Protein AF-A0A9Q3PQU9-F1 (afdb_monomer)

Solvent-accessible surface area (backbone atoms only — not comparable to full-atom values): 9993 Å² total; per-residue (Å²): 138,81,87,80,43,65,59,88,90,87,48,82,83,55,54,86,77,39,96,73,57,57,74,81,38,92,86,33,94,84,46,74,61,92,84,55,77,80,78,72,78,80,76,79,80,82,80,72,90,76,53,72,65,58,58,50,51,54,45,58,30,28,74,74,37,72,56,50,36,51,49,51,53,35,63,74,67,70,49,90,50,65,69,66,53,63,70,35,55,71,69,59,32,54,42,49,77,68,67,24,63,47,77,56,96,76,41,47,30,42,48,57,99,88,47,72,19,42,53,58,76,44,66,66,60,52,51,50,54,53,49,50,54,35,67,30,80,87,64,64,62,45,53,73,69,55,41,53,59,55,44,60,67,54,38,42,63,94,128

pLDDT: mean 74.56, std 17.04, range [30.06, 93.06]

Mean predicted aligned error: 14.63 Å

Radius of gyration: 22.13 Å; Cα contacts (8 Å, |Δi|>4): 141; chains: 1; bounding box: 31×32×66 Å

Structure (mmCIF, N/CA/C/O backbone):
data_AF-A0A9Q3PQU9-F1
#
_entry.id   AF-A0A9Q3PQU9-F1
#
loop_
_atom_site.group_PDB
_atom_site.id
_atom_site.type_symbol
_atom_site.label_atom_id
_atom_site.label_alt_id
_atom_site.label_comp_id
_atom_site.label_asym_id
_atom_site.label_entity_id
_atom_site.label_seq_id
_atom_site.pdbx_PDB_ins_code
_atom_site.Cartn_x
_atom_site.Cartn_y
_atom_site.Cartn_z
_atom_site.occupancy
_atom_site.B_iso_or_equiv
_atom_site.auth_seq_id
_atom_site.auth_comp_id
_atom_site.auth_asym_id
_atom_site.auth_atom_id
_atom_site.pdbx_PDB_model_num
ATOM 1 N N . MET A 1 1 ? 16.516 -7.038 -36.712 1.00 30.67 1 MET A N 1
ATOM 2 C CA . MET A 1 1 ? 15.307 -7.699 -36.183 1.00 30.67 1 MET A CA 1
ATOM 3 C C . MET A 1 1 ? 14.191 -6.674 -36.283 1.00 30.67 1 MET A C 1
ATOM 5 O O . MET A 1 1 ? 14.275 -5.658 -35.611 1.00 30.67 1 MET A O 1
ATOM 9 N N . THR A 1 2 ? 13.253 -6.855 -37.213 1.00 30.06 2 THR A N 1
ATOM 10 C CA . THR A 1 2 ? 12.212 -5.861 -37.522 1.00 30.06 2 THR A CA 1
ATOM 11 C C . THR A 1 2 ? 10.878 -6.426 -37.063 1.00 30.06 2 THR A C 1
ATOM 13 O O . THR A 1 2 ? 10.457 -7.471 -37.553 1.00 30.06 2 THR A O 1
ATOM 16 N N . ILE A 1 3 ? 10.250 -5.773 -36.089 1.00 39.09 3 ILE A N 1
ATOM 17 C CA . ILE A 1 3 ? 8.945 -6.173 -35.560 1.00 39.09 3 ILE A CA 1
ATOM 18 C C . ILE A 1 3 ? 7.883 -5.718 -36.569 1.00 39.09 3 ILE A C 1
ATOM 20 O O . ILE A 1 3 ? 7.691 -4.524 -36.789 1.00 39.09 3 ILE A O 1
ATOM 24 N N . LEU A 1 4 ? 7.233 -6.679 -37.226 1.00 42.09 4 LEU A N 1
ATOM 25 C CA . LEU A 1 4 ? 6.149 -6.451 -38.182 1.00 42.09 4 LEU A CA 1
ATOM 26 C C . LEU A 1 4 ? 4.814 -6.537 -37.429 1.00 42.09 4 LEU A C 1
ATOM 28 O O . LEU A 1 4 ? 4.477 -7.596 -36.902 1.00 42.09 4 LEU A O 1
ATOM 32 N N . ASN A 1 5 ? 4.070 -5.431 -37.357 1.00 45.62 5 ASN A N 1
ATOM 33 C CA . ASN A 1 5 ? 2.758 -5.379 -36.705 1.00 45.62 5 ASN A CA 1
ATOM 34 C C . ASN A 1 5 ? 1.615 -5.518 -37.725 1.00 45.62 5 ASN A C 1
ATOM 36 O O . ASN A 1 5 ? 1.760 -5.209 -38.907 1.00 45.62 5 ASN A O 1
ATOM 40 N N . ARG A 1 6 ? 0.499 -6.061 -37.231 1.00 53.06 6 ARG A N 1
ATOM 41 C CA . ARG A 1 6 ? -0.630 -6.627 -37.985 1.00 53.06 6 ARG A CA 1
ATOM 42 C C . ARG A 1 6 ? -1.687 -5.574 -38.280 1.00 53.06 6 ARG A C 1
ATOM 44 O O . ARG A 1 6 ? -2.091 -4.891 -37.349 1.00 53.06 6 ARG A O 1
ATOM 51 N N . ASP A 1 7 ? -2.228 -5.548 -39.494 1.00 43.75 7 ASP A N 1
ATOM 52 C CA . ASP A 1 7 ? -3.400 -4.721 -39.781 1.00 43.75 7 ASP A CA 1
ATOM 53 C C . ASP A 1 7 ? -4.713 -5.504 -39.573 1.00 43.75 7 ASP A C 1
ATOM 55 O O . ASP A 1 7 ? -4.876 -6.614 -40.079 1.00 43.75 7 ASP A O 1
ATOM 59 N N . ASN A 1 8 ? -5.640 -4.893 -38.827 1.00 51.72 8 ASN A N 1
ATOM 60 C CA . ASN A 1 8 ? -7.063 -5.234 -38.650 1.00 51.72 8 ASN A CA 1
ATOM 61 C C . ASN A 1 8 ? -7.469 -6.623 -38.112 1.00 51.72 8 ASN A C 1
ATOM 63 O O . ASN A 1 8 ? -7.988 -7.441 -38.860 1.00 51.72 8 ASN A O 1
ATOM 67 N N . ASN A 1 9 ? -7.428 -6.810 -36.781 1.00 51.62 9 ASN A N 1
ATOM 68 C CA . ASN A 1 9 ? -8.625 -7.271 -36.028 1.00 51.62 9 ASN A CA 1
ATOM 69 C C . ASN A 1 9 ? -8.449 -7.419 -34.506 1.00 51.62 9 ASN A C 1
ATOM 71 O O . ASN A 1 9 ? -9.440 -7.624 -33.814 1.00 51.62 9 ASN A O 1
ATOM 75 N N . ILE A 1 10 ? -7.238 -7.283 -33.951 1.00 49.72 10 ILE A N 1
ATOM 76 C CA . ILE A 1 10 ? -7.025 -7.484 -32.497 1.00 49.72 10 ILE A CA 1
ATOM 77 C C . ILE A 1 10 ? -6.207 -6.347 -31.850 1.00 49.72 10 ILE A C 1
ATOM 79 O O . ILE A 1 10 ? -6.328 -6.095 -30.656 1.00 49.72 10 ILE A O 1
ATOM 83 N N . HIS A 1 11 ? -5.454 -5.570 -32.638 1.00 48.78 11 HIS A N 1
ATOM 84 C CA . HIS A 1 11 ? -4.596 -4.492 -32.133 1.00 48.78 11 HIS A CA 1
ATOM 85 C C . HIS A 1 11 ? -4.705 -3.205 -32.967 1.00 48.78 11 HIS A C 1
ATOM 87 O O . HIS A 1 11 ? -3.753 -2.805 -33.629 1.00 48.78 11 HIS A O 1
ATOM 93 N N . LYS A 1 12 ? -5.849 -2.506 -32.921 1.00 50.16 12 LYS A N 1
ATOM 94 C CA . LYS A 1 12 ? -5.985 -1.183 -33.577 1.00 50.16 12 LYS A CA 1
ATOM 95 C C . LYS A 1 12 ? -4.979 -0.147 -33.047 1.00 50.16 12 LYS A C 1
ATOM 97 O O . LYS A 1 12 ? -4.625 0.788 -33.754 1.00 50.16 12 LYS A O 1
ATOM 102 N N . ASN A 1 13 ? -4.502 -0.337 -31.821 1.00 46.94 13 ASN A N 1
ATOM 103 C CA . ASN A 1 13 ? -3.665 0.607 -31.084 1.00 46.94 13 ASN A CA 1
ATOM 104 C C . ASN A 1 13 ? -2.193 0.561 -31.546 1.00 46.94 13 ASN A C 1
ATOM 106 O O . ASN A 1 13 ? -1.464 1.533 -31.377 1.00 46.94 13 ASN A O 1
ATOM 110 N N . SER A 1 14 ? -1.758 -0.553 -32.146 1.00 45.03 14 SER A N 1
ATOM 111 C CA . SER A 1 14 ? -0.367 -0.784 -32.578 1.00 45.03 14 SER A CA 1
ATOM 112 C C . SER A 1 14 ? -0.118 -0.411 -34.042 1.00 45.03 14 SER A C 1
ATOM 114 O O . SER A 1 14 ? 1.030 -0.383 -34.487 1.00 45.03 14 SER A O 1
ATOM 116 N N . ASN A 1 15 ? -1.182 -0.104 -34.792 1.00 44.47 15 ASN A N 1
ATOM 117 C CA . ASN A 1 15 ? -1.118 0.260 -36.209 1.00 44.47 15 ASN A CA 1
ATOM 118 C C . ASN A 1 15 ? -0.357 1.571 -36.462 1.00 44.47 15 ASN A C 1
ATOM 120 O O . ASN A 1 15 ? 0.160 1.769 -37.555 1.00 44.47 15 ASN A O 1
ATOM 124 N N . GLY A 1 16 ? -0.243 2.449 -35.460 1.00 47.84 16 GLY A N 1
ATOM 125 C CA . GLY A 1 16 ? 0.525 3.696 -35.563 1.00 47.84 16 GLY A CA 1
ATOM 126 C C . GLY A 1 16 ? 2.048 3.520 -35.517 1.00 47.84 16 GLY A C 1
ATOM 127 O O . GLY A 1 16 ? 2.770 4.474 -35.784 1.00 47.84 16 GLY A O 1
ATOM 128 N N . PHE A 1 17 ? 2.543 2.319 -35.192 1.00 47.28 17 PHE A N 1
ATOM 129 C CA . PHE A 1 17 ? 3.975 2.051 -35.003 1.00 47.28 17 PHE A CA 1
ATOM 130 C C . PHE A 1 17 ? 4.602 1.198 -36.116 1.00 47.28 17 PHE A C 1
ATOM 132 O O . PHE A 1 17 ? 5.810 0.964 -36.097 1.00 47.28 17 PHE A O 1
ATOM 139 N N . SER A 1 18 ? 3.817 0.716 -37.088 1.00 46.91 18 SER A N 1
ATOM 140 C CA . SER A 1 18 ? 4.339 -0.074 -38.207 1.00 46.91 18 SER A CA 1
ATOM 141 C C . SER A 1 18 ? 4.398 0.747 -39.479 1.00 46.91 18 SER A C 1
ATOM 143 O O . SER A 1 18 ? 3.392 1.267 -39.946 1.00 46.91 18 SER A O 1
ATOM 145 N N . ILE A 1 19 ? 5.584 0.816 -40.070 1.00 53.75 19 ILE A N 1
ATOM 146 C CA . ILE A 1 19 ? 5.807 1.570 -41.302 1.00 53.75 19 ILE A CA 1
ATOM 147 C C . ILE A 1 19 ? 5.182 0.822 -42.511 1.00 53.75 19 ILE A C 1
ATOM 149 O O . ILE A 1 19 ? 4.872 1.457 -43.512 1.00 53.75 19 ILE A O 1
ATOM 153 N N . TRP A 1 20 ? 4.964 -0.506 -42.425 1.00 57.34 20 TRP A N 1
ATOM 154 C CA . TRP A 1 20 ? 4.465 -1.357 -43.526 1.00 57.34 20 TRP A CA 1
ATOM 155 C C . TRP A 1 20 ? 3.717 -2.606 -43.012 1.00 57.34 20 TRP A C 1
ATOM 157 O O . TRP A 1 20 ? 4.273 -3.707 -42.989 1.00 57.34 20 TRP A O 1
ATOM 167 N N . ALA A 1 21 ? 2.460 -2.464 -42.588 1.00 56.31 21 ALA A N 1
ATOM 168 C CA . ALA A 1 21 ? 1.644 -3.617 -42.199 1.00 56.31 21 ALA A CA 1
ATOM 169 C C . ALA A 1 21 ? 1.227 -4.441 -43.438 1.00 56.31 21 ALA A C 1
ATOM 171 O O . ALA A 1 21 ? 0.729 -3.897 -44.424 1.00 56.31 21 ALA A O 1
ATOM 172 N N . LEU A 1 22 ? 1.442 -5.761 -43.404 1.00 64.81 22 LEU A N 1
ATOM 173 C CA . LEU A 1 22 ? 1.037 -6.681 -44.476 1.00 64.81 22 LEU A CA 1
ATOM 174 C C . LEU A 1 22 ? -0.353 -7.267 -44.207 1.00 64.81 22 LEU A C 1
ATOM 176 O O . LEU A 1 22 ? -0.736 -7.493 -43.058 1.00 64.81 22 LEU A O 1
ATOM 180 N N . ALA A 1 23 ? -1.082 -7.582 -45.279 1.00 71.12 23 ALA A N 1
ATOM 181 C CA . ALA A 1 23 ? -2.399 -8.205 -45.193 1.00 71.12 23 ALA A CA 1
ATOM 182 C C . ALA A 1 23 ? -2.343 -9.591 -44.517 1.00 71.12 23 ALA A C 1
ATOM 184 O O . ALA A 1 23 ? 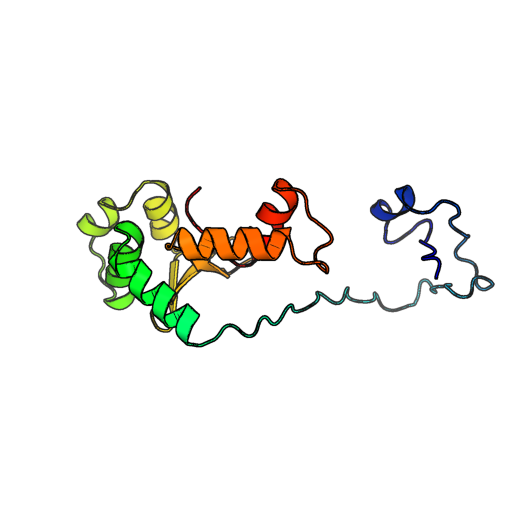-1.421 -10.383 -44.749 1.00 71.12 23 ALA A O 1
ATOM 185 N N . ASN A 1 24 ? -3.360 -9.906 -43.708 1.00 65.81 24 ASN A N 1
ATOM 186 C CA . ASN A 1 24 ? -3.514 -11.201 -43.038 1.00 65.81 24 ASN A CA 1
ATOM 187 C C . ASN A 1 24 ? -4.013 -12.280 -44.020 1.00 65.81 24 ASN A C 1
ATOM 189 O O . ASN A 1 24 ? -5.158 -12.720 -43.964 1.00 65.81 24 ASN A O 1
ATOM 193 N N . THR A 1 25 ? -3.163 -12.669 -44.970 1.00 76.31 25 THR A N 1
ATOM 194 C CA . THR A 1 25 ? -3.435 -13.740 -45.945 1.00 76.31 25 THR A CA 1
ATOM 195 C C . THR A 1 25 ? -2.655 -15.005 -45.579 1.00 76.31 25 THR A C 1
ATOM 197 O O . THR A 1 25 ? -1.600 -14.871 -44.966 1.00 76.31 25 THR A O 1
ATOM 200 N N . PRO A 1 26 ? -3.077 -16.216 -45.994 1.00 75.19 26 PRO A N 1
ATOM 201 C CA . PRO A 1 26 ? -2.343 -17.466 -45.729 1.00 75.19 26 PRO A CA 1
ATOM 202 C C . PRO A 1 26 ? -0.901 -17.500 -46.261 1.00 75.19 26 PRO A C 1
ATOM 204 O O . PRO A 1 26 ? -0.112 -18.355 -45.875 1.00 75.19 26 PRO A O 1
ATOM 207 N N . TYR A 1 27 ? -0.557 -16.572 -47.157 1.00 73.69 27 TYR A N 1
ATOM 208 C CA . TYR A 1 27 ? 0.788 -16.388 -47.701 1.00 73.69 27 TYR A CA 1
ATOM 209 C C . TYR A 1 27 ? 1.693 -15.539 -46.795 1.00 73.69 27 TYR A C 1
ATOM 211 O O . TYR A 1 27 ? 2.901 -15.479 -47.011 1.00 73.69 27 TYR A O 1
ATOM 219 N N . ASN A 1 28 ? 1.123 -14.871 -45.789 1.00 74.62 28 ASN A N 1
ATOM 220 C CA . ASN A 1 28 ? 1.868 -14.168 -44.758 1.00 74.62 28 ASN A CA 1
ATOM 221 C C . ASN A 1 28 ? 2.368 -15.201 -43.730 1.00 74.62 28 ASN A C 1
ATOM 223 O O . ASN A 1 28 ? 1.545 -15.887 -43.127 1.00 74.62 28 ASN A O 1
ATOM 227 N N . PRO A 1 29 ? 3.682 -15.314 -43.468 1.00 63.56 29 PRO A N 1
ATOM 228 C CA . PRO A 1 29 ? 4.198 -16.238 -42.455 1.00 63.56 29 PRO A CA 1
ATOM 229 C C . PRO A 1 29 ? 3.675 -15.941 -41.037 1.00 63.56 29 PRO A C 1
ATOM 231 O O . PRO A 1 29 ? 3.744 -16.806 -40.171 1.00 63.56 29 PRO A O 1
ATOM 234 N N . ALA A 1 30 ? 3.130 -14.742 -40.798 1.00 58.38 30 ALA A N 1
ATOM 235 C CA . ALA A 1 30 ? 2.450 -14.355 -39.564 1.00 58.38 30 ALA A CA 1
ATOM 236 C C . ALA A 1 30 ? 0.911 -14.493 -39.636 1.00 58.38 30 ALA A C 1
ATOM 238 O O . ALA A 1 30 ? 0.214 -13.881 -38.822 1.00 58.38 30 ALA A O 1
ATOM 239 N N . TYR A 1 31 ? 0.384 -15.248 -40.611 1.00 70.38 31 TYR A N 1
ATOM 240 C CA . TYR A 1 31 ? -1.045 -15.526 -40.769 1.00 70.38 31 TYR A CA 1
ATOM 241 C C . TYR A 1 31 ? -1.623 -16.172 -39.513 1.00 70.38 31 TYR A C 1
ATOM 243 O O . TYR A 1 31 ? -1.117 -17.183 -39.026 1.00 70.38 31 TYR A O 1
ATOM 251 N N . VAL A 1 32 ? -2.720 -15.606 -39.019 1.00 63.72 32 VAL A N 1
ATOM 252 C CA . VAL A 1 32 ? -3.517 -16.201 -37.946 1.00 63.72 32 VAL A CA 1
ATOM 253 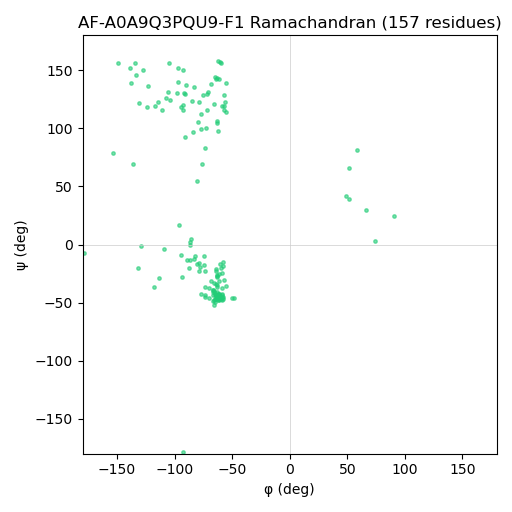C C . VAL A 1 32 ? -4.900 -16.489 -38.510 1.00 63.72 32 VAL A C 1
ATOM 255 O O . VAL A 1 32 ? -5.591 -15.571 -38.960 1.00 63.72 32 VAL A O 1
ATOM 258 N N . SER A 1 33 ? -5.290 -17.765 -38.509 1.00 68.62 33 SER A N 1
ATOM 259 C CA . SER A 1 33 ? -6.632 -18.188 -38.912 1.00 68.62 33 SER A CA 1
ATOM 260 C C . SER A 1 33 ? -7.679 -17.640 -37.947 1.00 68.62 33 SER A C 1
ATOM 262 O O . SER A 1 33 ? -7.447 -17.636 -36.741 1.00 68.62 33 SER A O 1
ATOM 264 N N . GLU A 1 34 ? -8.860 -17.277 -38.442 1.00 65.88 34 GLU A N 1
ATOM 265 C CA . GLU A 1 34 ? -9.983 -16.811 -37.605 1.00 65.88 34 GLU A CA 1
ATOM 266 C C . GLU A 1 34 ? -10.448 -17.857 -36.575 1.00 65.88 34 GLU A C 1
ATOM 268 O O . GLU A 1 34 ? -11.051 -17.513 -35.565 1.00 65.88 34 GLU A O 1
ATOM 273 N N . SER A 1 35 ? -10.124 -19.132 -36.804 1.00 63.22 35 SER A N 1
ATOM 274 C CA . SER A 1 35 ? -10.369 -20.257 -35.898 1.00 63.22 35 SER A CA 1
ATOM 275 C C . SER A 1 35 ? -9.268 -20.484 -34.854 1.00 63.22 35 SER A C 1
ATOM 277 O O . SER A 1 35 ? -9.333 -21.468 -34.122 1.00 63.22 35 SER A O 1
ATOM 279 N N . ALA A 1 36 ? -8.221 -19.653 -34.817 1.00 62.84 36 ALA A N 1
ATOM 280 C CA . ALA A 1 36 ? -7.172 -19.781 -33.812 1.00 62.84 36 ALA A CA 1
ATOM 281 C C . ALA A 1 36 ? -7.722 -19.355 -32.447 1.00 62.84 36 ALA A C 1
ATOM 283 O O . ALA A 1 36 ? -8.338 -18.295 -32.327 1.00 62.84 36 ALA A O 1
ATOM 284 N N . GLU A 1 37 ? -7.497 -20.176 -31.421 1.00 54.81 37 GLU A N 1
ATOM 285 C CA . GLU A 1 37 ? -7.876 -19.818 -30.057 1.00 54.81 37 GLU A CA 1
ATOM 286 C C . GLU A 1 37 ? -7.241 -18.473 -29.668 1.00 54.81 37 GLU A C 1
ATOM 288 O O . GLU A 1 37 ? -6.081 -18.215 -30.021 1.00 54.81 37 GLU A O 1
ATOM 293 N N . PRO A 1 38 ? -7.983 -17.593 -28.968 1.00 56.94 38 PRO A N 1
ATOM 294 C CA . PRO A 1 38 ? -7.457 -16.308 -28.544 1.00 56.94 38 PRO A CA 1
ATOM 295 C C . PRO A 1 38 ? -6.209 -16.548 -27.698 1.00 56.94 38 PRO A C 1
ATOM 297 O O . PRO A 1 38 ? -6.280 -17.148 -26.626 1.00 56.94 38 PRO A O 1
ATOM 300 N N . GLN A 1 39 ? -5.055 -16.083 -28.182 1.00 54.00 39 GLN A N 1
ATOM 301 C CA . GLN A 1 39 ? -3.844 -16.084 -27.376 1.00 54.00 39 GLN A CA 1
ATOM 302 C C . GLN A 1 39 ? -4.093 -15.157 -26.191 1.00 54.00 39 GLN A C 1
ATOM 304 O O . GLN A 1 39 ? -4.166 -13.938 -26.349 1.00 54.00 39 GLN A O 1
ATOM 309 N N . ILE A 1 40 ? -4.282 -15.751 -25.013 1.00 51.16 40 ILE A N 1
ATOM 310 C CA . ILE A 1 40 ? -4.369 -15.020 -23.756 1.00 51.16 40 ILE A CA 1
ATOM 311 C C . ILE A 1 40 ? -3.061 -14.230 -23.656 1.00 51.16 40 ILE A C 1
ATOM 313 O O . ILE A 1 40 ? -1.994 -14.852 -23.700 1.00 51.16 40 ILE A O 1
ATOM 317 N N . PRO A 1 41 ? -3.099 -12.886 -23.594 1.00 47.09 41 PRO A N 1
ATOM 318 C CA . PRO A 1 41 ? -1.881 -12.114 -23.446 1.00 47.09 41 PRO A CA 1
ATOM 319 C C . PRO A 1 41 ? -1.182 -12.614 -22.186 1.00 47.09 41 PRO A C 1
ATOM 321 O O . PRO A 1 41 ? -1.779 -12.643 -21.109 1.00 47.09 41 PRO A O 1
ATOM 324 N N . ALA A 1 42 ? 0.062 -13.064 -22.340 1.00 44.06 42 ALA A N 1
ATOM 325 C CA . ALA A 1 42 ? 0.902 -13.396 -21.208 1.00 44.06 42 ALA A CA 1
ATOM 326 C C . ALA A 1 42 ? 1.091 -12.102 -20.412 1.00 44.06 42 ALA A C 1
ATOM 328 O O . ALA A 1 42 ? 1.885 -11.242 -20.787 1.00 44.06 42 ALA A O 1
ATOM 329 N N . ALA A 1 43 ? 0.301 -11.930 -19.353 1.00 43.94 43 ALA A N 1
ATOM 330 C CA . ALA A 1 43 ? 0.573 -10.929 -18.344 1.00 43.94 43 ALA A CA 1
ATOM 331 C C . ALA A 1 43 ? 1.913 -11.336 -17.730 1.00 43.94 43 ALA A C 1
ATOM 333 O O . ALA A 1 43 ? 1.995 -12.350 -17.036 1.00 43.94 43 ALA A O 1
ATOM 334 N N . GLY A 1 44 ? 2.978 -10.622 -18.097 1.00 40.38 44 GLY A N 1
ATOM 335 C CA . GLY A 1 44 ? 4.300 -10.853 -17.540 1.00 40.38 44 GLY A CA 1
ATOM 336 C C . GLY A 1 44 ? 4.199 -10.751 -16.026 1.00 40.38 44 GLY A C 1
ATOM 337 O O . GLY A 1 44 ? 3.876 -9.691 -15.497 1.00 40.38 44 GLY A O 1
ATOM 338 N N . ILE A 1 45 ? 4.416 -11.864 -15.333 1.00 43.31 45 ILE A N 1
ATOM 339 C CA . ILE A 1 45 ? 4.567 -11.851 -13.885 1.00 43.31 45 ILE A CA 1
ATOM 340 C C . ILE A 1 45 ? 5.981 -11.328 -13.647 1.00 43.31 45 ILE A C 1
ATOM 342 O O . ILE A 1 45 ? 6.947 -12.070 -13.816 1.00 43.31 45 ILE A O 1
ATOM 346 N N . ASN A 1 46 ? 6.109 -10.040 -13.328 1.00 46.16 46 ASN A N 1
ATOM 347 C CA . ASN A 1 46 ? 7.367 -9.509 -12.821 1.00 46.16 46 ASN A CA 1
ATOM 348 C C . ASN A 1 46 ? 7.520 -10.022 -11.382 1.00 46.16 46 ASN A C 1
ATOM 350 O O . ASN A 1 46 ? 6.842 -9.549 -10.472 1.00 46.16 46 ASN A O 1
ATOM 354 N N . ILE A 1 47 ? 8.324 -11.073 -11.207 1.00 43.31 47 ILE A N 1
ATOM 355 C CA . ILE A 1 47 ? 8.693 -11.586 -9.887 1.00 43.31 47 ILE A CA 1
ATOM 356 C C . ILE A 1 47 ? 9.974 -10.863 -9.498 1.00 43.31 47 ILE A C 1
ATOM 358 O O . ILE A 1 47 ? 11.072 -11.288 -9.853 1.00 43.31 47 ILE A O 1
ATOM 362 N N . THR A 1 48 ? 9.828 -9.754 -8.788 1.00 56.16 48 THR A N 1
ATOM 363 C CA . THR A 1 48 ? 10.949 -9.129 -8.093 1.00 56.16 48 THR A CA 1
ATOM 364 C C . THR A 1 48 ? 11.235 -9.968 -6.847 1.00 56.16 48 THR A C 1
ATOM 366 O O . THR A 1 48 ? 10.309 -10.296 -6.102 1.00 56.16 48 THR A O 1
ATOM 369 N N . ASP A 1 49 ? 12.490 -10.373 -6.634 1.00 56.09 49 ASP A N 1
ATOM 370 C CA . ASP A 1 49 ? 12.898 -11.088 -5.419 1.00 56.09 49 ASP A CA 1
ATOM 371 C C . ASP A 1 49 ? 12.934 -10.088 -4.258 1.00 56.09 49 ASP A C 1
ATOM 373 O O . ASP A 1 49 ? 13.945 -9.448 -3.970 1.00 56.09 49 ASP A O 1
ATOM 377 N N . VAL A 1 50 ? 11.763 -9.852 -3.669 1.00 69.19 50 VAL A N 1
ATOM 378 C CA . VAL A 1 50 ? 11.606 -8.941 -2.541 1.00 69.19 50 VAL A CA 1
ATOM 379 C C . VAL A 1 50 ? 12.050 -9.680 -1.284 1.00 69.19 50 VAL A C 1
ATOM 381 O O . VAL A 1 50 ? 11.351 -10.561 -0.779 1.00 69.19 50 VAL A O 1
ATOM 384 N N . GLY A 1 51 ? 13.237 -9.328 -0.790 1.00 77.56 51 GLY A N 1
ATOM 385 C CA . GLY A 1 51 ? 13.811 -9.925 0.413 1.00 77.56 51 GLY A CA 1
ATOM 386 C C . GLY A 1 51 ? 12.942 -9.711 1.656 1.00 77.56 51 GLY A C 1
ATOM 387 O O . GLY A 1 51 ? 12.159 -8.765 1.745 1.00 77.56 51 GLY A O 1
ATOM 388 N N . ALA A 1 52 ? 13.108 -10.576 2.660 1.00 84.44 52 ALA A N 1
ATOM 389 C CA . ALA A 1 52 ? 12.396 -10.459 3.937 1.00 84.44 52 ALA A CA 1
ATOM 390 C C . ALA A 1 52 ? 12.632 -9.101 4.629 1.00 84.44 52 ALA A C 1
ATOM 392 O O . ALA A 1 52 ? 11.726 -8.593 5.292 1.00 84.44 52 ALA A O 1
ATOM 393 N N . ASP A 1 53 ? 13.808 -8.507 4.414 1.00 86.69 53 ASP A N 1
ATOM 394 C CA . ASP A 1 53 ? 14.212 -7.206 4.953 1.00 86.69 53 ASP A CA 1
ATOM 395 C C . ASP A 1 53 ? 13.265 -6.080 4.520 1.00 86.69 53 ASP A C 1
ATOM 397 O O . ASP A 1 53 ? 12.913 -5.230 5.333 1.00 86.69 53 ASP A O 1
ATOM 401 N N . PHE A 1 54 ? 12.767 -6.122 3.278 1.00 86.25 54 PHE A N 1
ATOM 402 C CA . PHE A 1 54 ? 11.788 -5.150 2.785 1.00 86.25 54 PHE A CA 1
ATOM 403 C C . PHE A 1 54 ? 10.494 -5.197 3.602 1.00 86.25 54 PHE A C 1
ATOM 405 O O . PHE A 1 54 ? 9.968 -4.169 4.024 1.00 86.25 54 PHE A O 1
ATOM 412 N N . PHE A 1 55 ? 9.977 -6.402 3.850 1.00 87.31 55 PHE A N 1
ATOM 413 C CA . PHE A 1 55 ? 8.739 -6.559 4.608 1.00 87.31 55 PHE A CA 1
ATOM 414 C C . PHE A 1 55 ? 8.915 -6.160 6.074 1.00 87.31 55 PHE A C 1
ATOM 416 O O . PHE A 1 55 ? 7.954 -5.707 6.693 1.00 87.31 55 PHE A O 1
ATOM 423 N N . GLU A 1 56 ? 10.109 -6.346 6.641 1.00 90.38 56 GLU A N 1
ATOM 424 C CA . GLU A 1 56 ? 10.408 -5.890 7.998 1.00 90.38 56 GLU A CA 1
ATOM 425 C C . GLU A 1 56 ? 10.484 -4.363 8.068 1.00 90.38 56 GLU A C 1
ATOM 427 O O . GLU A 1 56 ? 9.825 -3.764 8.916 1.00 90.38 56 GLU A O 1
ATOM 432 N N . GLU A 1 57 ? 11.182 -3.722 7.127 1.00 89.56 57 GLU A N 1
ATOM 433 C CA . GLU A 1 57 ? 11.253 -2.261 7.049 1.00 89.56 57 GLU A CA 1
ATOM 434 C C . GLU A 1 57 ? 9.860 -1.636 6.888 1.00 89.56 57 GLU A C 1
ATOM 436 O O . GLU A 1 57 ? 9.526 -0.659 7.568 1.00 89.56 57 GLU A O 1
ATOM 441 N N . GLU A 1 58 ? 9.009 -2.220 6.040 1.00 90.81 58 GLU A N 1
ATOM 442 C CA . GLU A 1 58 ? 7.654 -1.712 5.839 1.00 90.81 58 GLU A CA 1
ATOM 443 C C . GLU A 1 58 ? 6.792 -1.879 7.101 1.00 90.81 58 GLU A C 1
ATOM 445 O O . GLU A 1 58 ? 6.097 -0.935 7.489 1.00 90.81 58 GLU A O 1
ATOM 450 N N . ARG A 1 59 ? 6.894 -3.016 7.811 1.00 91.50 59 ARG A N 1
ATOM 451 C CA . ARG A 1 59 ? 6.233 -3.209 9.119 1.00 91.50 59 ARG A CA 1
ATOM 452 C C . ARG A 1 59 ? 6.672 -2.161 10.135 1.00 91.50 59 ARG A C 1
ATOM 454 O O . ARG A 1 59 ? 5.836 -1.597 10.843 1.00 91.50 59 ARG A O 1
ATOM 461 N N . GLU A 1 60 ? 7.970 -1.882 10.214 1.00 92.06 60 GLU A N 1
ATOM 462 C CA . GLU A 1 60 ? 8.493 -0.839 11.095 1.00 92.06 60 GLU A CA 1
ATOM 463 C C . GLU A 1 60 ? 7.988 0.552 10.701 1.00 92.06 60 GLU A C 1
ATOM 465 O O . GLU A 1 60 ? 7.750 1.399 11.569 1.00 92.06 60 GLU A O 1
ATOM 470 N N . SER A 1 61 ? 7.801 0.797 9.402 1.00 91.75 61 SER A N 1
ATOM 471 C CA . SER A 1 61 ? 7.302 2.070 8.885 1.00 91.75 61 SER A CA 1
ATOM 472 C C . SER A 1 61 ? 5.884 2.380 9.372 1.00 91.75 61 SER A C 1
ATOM 474 O O . SER A 1 61 ? 5.589 3.533 9.698 1.00 91.75 61 SER A O 1
ATOM 476 N N . TYR A 1 62 ? 5.034 1.361 9.540 1.00 93.06 62 TYR A N 1
ATOM 477 C CA . TYR A 1 62 ? 3.672 1.545 10.044 1.00 93.06 62 TYR A CA 1
ATOM 478 C C . TYR A 1 62 ? 3.626 2.097 11.462 1.00 93.06 62 TYR A C 1
ATOM 480 O O . TYR A 1 62 ? 2.669 2.776 11.805 1.00 93.06 62 TYR A O 1
ATOM 488 N N . ASN A 1 63 ? 4.656 1.864 12.278 1.00 90.12 63 ASN A N 1
ATOM 489 C CA . ASN A 1 63 ? 4.736 2.441 13.622 1.00 90.12 63 ASN A CA 1
ATOM 490 C C . ASN A 1 63 ? 5.090 3.934 13.613 1.00 90.12 63 ASN A C 1
ATOM 492 O O . ASN A 1 63 ? 4.913 4.613 14.623 1.00 90.12 63 ASN A O 1
ATOM 496 N N . LYS A 1 64 ? 5.619 4.442 12.495 1.00 90.19 64 LYS A N 1
ATOM 497 C CA . LYS A 1 64 ? 6.030 5.842 12.331 1.00 90.19 64 LYS A CA 1
ATOM 498 C C . LYS A 1 64 ? 4.916 6.690 11.713 1.00 90.19 64 LYS A C 1
ATOM 500 O O . LYS A 1 64 ? 4.861 7.887 11.983 1.00 90.19 64 LYS A O 1
ATOM 505 N N . ASP A 1 65 ? 4.038 6.086 10.910 1.00 91.50 65 ASP A N 1
ATOM 506 C CA . ASP A 1 65 ? 2.882 6.763 10.319 1.00 91.50 65 ASP A CA 1
ATOM 507 C C . ASP A 1 65 ? 1.635 6.656 11.209 1.00 91.50 65 ASP A C 1
ATOM 509 O O . ASP A 1 65 ? 1.233 5.572 11.629 1.00 91.50 65 ASP A O 1
ATOM 513 N N . HIS A 1 66 ? 0.995 7.797 11.471 1.00 91.25 66 HIS A N 1
ATOM 514 C CA . HIS A 1 66 ? -0.173 7.879 12.348 1.00 91.25 66 HIS A CA 1
ATOM 515 C C . HIS A 1 66 ? -1.353 7.024 11.861 1.00 91.25 66 HIS A C 1
ATOM 517 O O . HIS A 1 66 ? -1.951 6.291 12.651 1.00 91.25 66 HIS A O 1
ATOM 523 N N . ASN A 1 67 ? -1.687 7.099 10.569 1.00 92.44 67 ASN A N 1
ATOM 524 C CA . ASN A 1 67 ? -2.844 6.400 10.014 1.00 92.44 67 ASN A CA 1
ATOM 525 C C . ASN A 1 67 ? -2.567 4.901 9.897 1.00 92.44 67 ASN A C 1
ATOM 527 O O . ASN A 1 67 ? -3.419 4.092 10.272 1.00 92.44 67 ASN A O 1
ATOM 531 N N . CYS A 1 68 ? -1.375 4.530 9.416 1.00 92.12 68 CYS A N 1
ATOM 532 C CA . CYS A 1 68 ? -0.973 3.132 9.293 1.00 92.12 68 CYS A CA 1
ATOM 533 C C . CYS A 1 68 ? -0.951 2.456 10.677 1.00 92.12 68 CYS A C 1
ATOM 535 O O . CYS A 1 68 ? -1.499 1.365 10.819 1.00 92.12 68 CYS A O 1
ATOM 537 N N . HIS A 1 69 ? -0.438 3.130 11.715 1.00 91.94 69 HIS A N 1
ATOM 538 C CA . HIS A 1 69 ? -0.435 2.620 13.090 1.00 91.94 69 HIS A CA 1
ATOM 539 C C . HIS A 1 69 ? -1.846 2.398 13.654 1.00 91.94 69 HIS A C 1
ATOM 541 O O . HIS A 1 69 ? -2.130 1.369 14.267 1.00 91.94 69 HIS A O 1
ATOM 547 N N . ILE A 1 70 ? -2.759 3.351 13.445 1.00 91.88 70 ILE A N 1
ATOM 548 C CA . ILE A 1 70 ? -4.148 3.202 13.898 1.00 91.88 70 ILE A CA 1
ATOM 549 C C . ILE A 1 70 ? -4.823 2.036 13.174 1.00 91.88 70 ILE A C 1
ATOM 551 O O . ILE A 1 70 ? -5.520 1.242 13.803 1.00 91.88 70 ILE A O 1
ATOM 555 N N . LEU A 1 71 ? -4.620 1.906 11.861 1.00 91.88 71 LEU A N 1
ATOM 556 C CA . LEU A 1 71 ? -5.243 0.844 11.074 1.00 91.88 71 LEU A CA 1
ATOM 557 C C . LEU A 1 71 ? -4.728 -0.541 11.441 1.00 91.88 71 LEU A C 1
ATOM 559 O O . LEU A 1 71 ? -5.541 -1.454 11.581 1.00 91.88 71 LEU A O 1
ATOM 563 N N . THR A 1 72 ? -3.416 -0.708 11.629 1.00 91.88 72 THR A N 1
ATOM 564 C CA . THR A 1 72 ? -2.872 -1.983 12.110 1.00 91.88 72 THR A CA 1
ATOM 565 C C . THR A 1 72 ? -3.477 -2.332 13.464 1.00 91.88 72 THR A C 1
ATOM 567 O O . THR A 1 72 ? -3.963 -3.444 13.630 1.00 91.88 72 THR A O 1
ATOM 570 N N . TYR A 1 73 ? -3.567 -1.373 14.388 1.00 90.25 73 TYR A N 1
ATOM 571 C CA . TYR A 1 73 ? -4.161 -1.588 15.706 1.00 90.25 73 TYR A CA 1
ATOM 572 C C . TYR A 1 73 ? -5.650 -1.972 15.657 1.00 90.25 73 TYR A C 1
ATOM 574 O O . TYR A 1 73 ? -6.066 -2.920 16.326 1.00 90.25 73 TYR A O 1
ATOM 582 N N . LEU A 1 74 ? -6.458 -1.245 14.877 1.00 89.75 74 LEU A N 1
ATOM 583 C CA . LEU A 1 74 ? -7.900 -1.485 14.749 1.00 89.75 74 LEU A CA 1
ATOM 584 C C . LEU A 1 74 ? -8.195 -2.851 14.117 1.00 89.75 74 LEU A C 1
ATOM 586 O O . LEU A 1 74 ? -9.082 -3.565 14.587 1.00 89.75 74 LEU A O 1
ATOM 590 N N . ILE A 1 75 ? -7.455 -3.209 13.062 1.00 90.00 75 ILE A N 1
ATOM 591 C CA . ILE A 1 75 ? -7.677 -4.444 12.302 1.00 90.00 75 ILE A CA 1
ATOM 592 C C . ILE A 1 75 ? -7.121 -5.660 13.055 1.00 90.00 75 ILE A C 1
ATOM 594 O O . ILE A 1 75 ? -7.806 -6.676 13.127 1.00 90.00 75 ILE A O 1
ATOM 598 N N . ASP A 1 76 ? -5.926 -5.564 13.646 1.00 87.81 76 ASP A N 1
ATOM 599 C CA . ASP A 1 76 ? -5.283 -6.676 14.365 1.00 87.81 76 ASP A CA 1
ATOM 600 C C . ASP A 1 76 ? -6.069 -7.087 15.616 1.00 87.81 76 ASP A C 1
ATOM 602 O O . ASP A 1 76 ? -6.306 -8.269 15.868 1.00 87.81 76 ASP A O 1
ATOM 606 N N . LYS A 1 77 ? -6.540 -6.102 16.392 1.00 84.00 77 LYS A N 1
ATOM 607 C CA . LYS A 1 77 ? -7.273 -6.359 17.638 1.00 84.00 77 LYS A CA 1
ATOM 608 C C . LYS A 1 77 ? -8.776 -6.561 17.457 1.00 84.00 77 LYS A C 1
ATOM 610 O O . LYS A 1 77 ? -9.461 -6.768 18.457 1.00 84.00 77 LYS A O 1
ATOM 615 N N . TYR A 1 78 ? -9.288 -6.487 16.225 1.00 75.25 78 TYR A N 1
ATOM 616 C CA . TYR A 1 78 ? -10.724 -6.534 15.922 1.00 75.25 78 TYR A CA 1
ATOM 617 C C . TYR A 1 78 ? -11.541 -5.568 16.801 1.00 75.25 78 TYR A C 1
ATOM 619 O O . TYR A 1 78 ? -12.600 -5.916 17.326 1.00 75.25 78 TYR A O 1
ATOM 627 N N . LEU A 1 79 ? -11.020 -4.355 17.010 1.00 74.88 79 LEU A N 1
ATOM 628 C CA . LEU A 1 79 ? -11.650 -3.349 17.863 1.00 74.88 79 LEU A CA 1
ATOM 629 C C . LEU A 1 79 ? -12.547 -2.438 17.027 1.00 74.88 79 LEU A C 1
ATOM 631 O O . LEU A 1 79 ? -12.070 -1.708 16.161 1.00 74.88 79 LEU A O 1
ATOM 635 N N . GLU A 1 80 ? -13.838 -2.405 17.350 1.00 73.19 80 GLU A N 1
ATOM 636 C CA . GLU A 1 80 ? -14.782 -1.415 16.817 1.00 73.19 80 GLU A CA 1
ATOM 637 C C . GLU A 1 80 ? -14.671 -0.084 17.586 1.00 73.19 80 GLU A C 1
ATOM 639 O O . GLU A 1 80 ? -15.640 0.433 18.145 1.00 73.19 80 GLU A O 1
ATOM 644 N N . ASP A 1 81 ? -13.460 0.477 17.659 1.00 82.00 81 ASP A N 1
ATOM 645 C CA . ASP A 1 81 ? -13.241 1.768 18.311 1.00 82.00 81 ASP A CA 1
ATOM 646 C C . ASP A 1 81 ? -13.546 2.919 17.344 1.00 82.00 81 ASP A C 1
ATOM 648 O O . ASP A 1 81 ? -12.730 3.343 16.519 1.00 82.00 81 ASP A O 1
ATOM 652 N N . THR A 1 82 ? -14.763 3.442 17.471 1.00 81.50 82 THR A N 1
ATOM 653 C CA . THR A 1 82 ? -15.240 4.571 16.667 1.00 81.50 82 THR A CA 1
ATOM 654 C C . THR A 1 82 ? -14.452 5.863 16.905 1.00 81.50 82 THR A C 1
ATOM 656 O O . THR A 1 82 ? -14.371 6.682 15.992 1.00 81.50 82 THR A O 1
ATOM 659 N N . ALA A 1 83 ? -13.850 6.076 18.080 1.00 84.38 83 ALA A N 1
ATOM 660 C CA . ALA A 1 83 ? -13.077 7.284 18.363 1.00 84.38 83 ALA A CA 1
ATOM 661 C C . ALA A 1 83 ? -11.729 7.255 17.630 1.00 84.38 83 ALA A C 1
ATOM 663 O O . ALA A 1 83 ? -11.377 8.229 16.964 1.00 84.38 83 ALA A O 1
ATOM 664 N N . LEU A 1 84 ? -11.037 6.114 17.673 1.00 84.56 84 LEU A N 1
ATOM 665 C CA . LEU A 1 84 ? -9.798 5.877 16.922 1.00 84.56 84 LEU A CA 1
ATOM 666 C C . LEU A 1 84 ? -10.033 5.878 15.406 1.00 84.56 84 LEU A C 1
ATOM 668 O O . LEU A 1 84 ? -9.286 6.501 14.657 1.00 84.56 84 LEU A O 1
ATOM 672 N N . ALA A 1 85 ? -11.114 5.260 14.927 1.00 86.81 85 ALA A N 1
ATOM 673 C CA . ALA A 1 85 ? -11.456 5.315 13.504 1.00 86.81 85 ALA A CA 1
ATOM 674 C C . ALA A 1 85 ? -11.765 6.750 13.028 1.00 86.81 85 ALA A C 1
ATOM 676 O O . ALA A 1 85 ? -11.568 7.087 11.859 1.00 86.81 85 ALA A O 1
ATOM 677 N N . ASN A 1 86 ? -12.249 7.614 13.926 1.00 88.06 86 ASN A N 1
ATOM 678 C CA . ASN A 1 86 ? -12.533 9.013 13.624 1.00 88.06 86 ASN A CA 1
ATOM 679 C C . ASN A 1 86 ? -11.288 9.908 13.591 1.00 88.06 86 ASN A C 1
ATOM 681 O O . ASN A 1 86 ? -11.389 10.982 12.997 1.00 88.06 86 ASN A O 1
ATOM 685 N N . SER A 1 87 ? -10.162 9.496 14.186 1.00 90.81 87 SER A N 1
ATOM 686 C CA . SER A 1 87 ? -8.903 10.250 14.124 1.00 90.81 87 SER A CA 1
ATOM 687 C C . SER A 1 87 ? -8.108 10.010 12.840 1.00 90.81 87 SER A C 1
ATOM 689 O O . SER A 1 87 ? -7.153 10.735 12.592 1.00 90.81 87 SER A O 1
ATOM 691 N N . LEU A 1 88 ? -8.501 9.029 12.021 1.00 91.38 88 LEU A N 1
ATOM 692 C CA . LEU A 1 88 ? -7.927 8.812 10.693 1.00 91.38 88 LEU A CA 1
ATOM 693 C C . LEU A 1 88 ? -8.204 10.003 9.770 1.00 91.38 88 LEU A C 1
ATOM 695 O O . LEU A 1 88 ? -9.314 10.550 9.756 1.00 91.38 88 LEU A O 1
ATOM 699 N N . ASP A 1 89 ? -7.237 10.330 8.913 1.00 92.88 89 ASP A N 1
ATOM 700 C CA . ASP A 1 89 ? -7.445 11.346 7.884 1.00 92.88 89 ASP A CA 1
ATOM 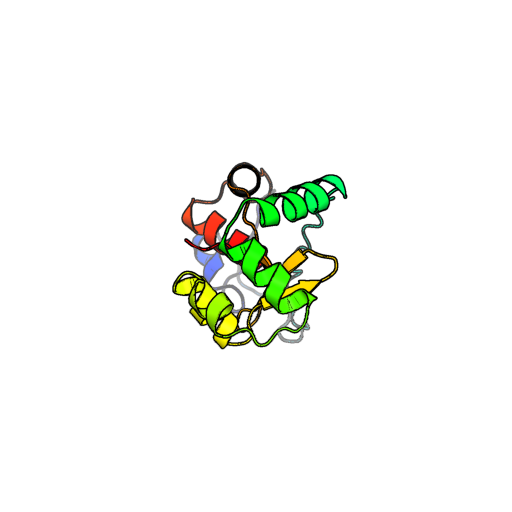701 C C . ASP A 1 89 ? -8.551 10.926 6.903 1.00 92.88 89 ASP A C 1
ATOM 703 O O . ASP A 1 89 ? -8.852 9.744 6.708 1.00 92.88 89 ASP A O 1
ATOM 707 N N . TYR A 1 90 ? -9.144 11.911 6.227 1.00 89.69 90 TYR A N 1
ATOM 708 C CA . TYR A 1 90 ? -10.347 11.736 5.408 1.00 89.69 90 TYR A CA 1
ATOM 709 C C . TYR A 1 90 ? -10.277 10.570 4.403 1.00 89.69 90 TYR A C 1
ATOM 711 O O . TYR A 1 90 ? -11.218 9.774 4.316 1.00 89.69 90 TYR A O 1
ATOM 719 N N . ILE A 1 91 ? -9.170 10.442 3.661 1.00 90.81 91 ILE A N 1
ATOM 720 C CA . ILE A 1 91 ? -8.994 9.389 2.644 1.00 90.81 91 ILE A CA 1
ATOM 721 C C . ILE A 1 91 ? -8.951 8.006 3.307 1.00 90.81 91 ILE A C 1
ATOM 723 O O . ILE A 1 91 ? -9.673 7.094 2.897 1.00 90.81 91 ILE A O 1
ATOM 727 N N . TRP A 1 92 ? -8.160 7.867 4.371 1.00 91.81 92 TRP A N 1
ATOM 728 C CA . TRP A 1 92 ? -8.008 6.622 5.122 1.00 91.81 92 TRP A CA 1
ATOM 729 C C . TRP A 1 92 ? -9.309 6.200 5.788 1.00 91.81 92 TRP A C 1
ATOM 731 O O . TRP A 1 92 ? -9.747 5.063 5.625 1.00 91.81 92 TRP A O 1
ATOM 741 N N . LYS A 1 93 ? -9.980 7.137 6.459 1.00 91.00 93 LYS A N 1
ATOM 742 C CA . LYS A 1 93 ? -11.276 6.921 7.101 1.00 91.00 93 LYS A CA 1
ATOM 743 C C . LYS A 1 93 ? -12.338 6.464 6.108 1.00 91.00 93 LYS A C 1
ATOM 745 O O . LYS A 1 93 ? -13.100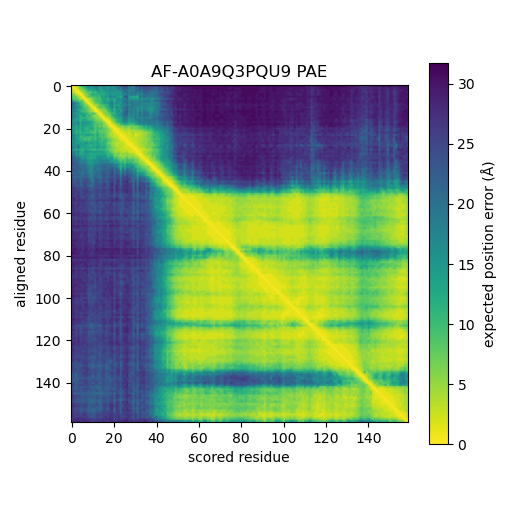 5.539 6.394 1.00 91.00 93 LYS A O 1
ATOM 750 N N . THR A 1 94 ? -12.382 7.089 4.932 1.00 90.81 94 THR A N 1
ATOM 751 C CA . THR A 1 94 ? -13.327 6.723 3.869 1.00 90.81 94 THR A CA 1
ATOM 752 C C . THR A 1 94 ? -13.051 5.311 3.360 1.00 90.81 94 THR A C 1
ATOM 754 O O . THR A 1 94 ? -13.977 4.510 3.235 1.00 90.81 94 THR A O 1
ATOM 757 N N . SER A 1 95 ? -11.792 4.958 3.097 1.00 90.88 95 SER A N 1
ATOM 758 C CA . SER A 1 95 ? -11.433 3.601 2.667 1.00 90.88 95 SER A CA 1
ATOM 759 C C . SER A 1 95 ? -11.675 2.549 3.756 1.00 90.88 95 SER A C 1
ATOM 761 O O . SER A 1 95 ? -12.190 1.472 3.452 1.00 90.88 95 SER A O 1
ATOM 763 N N . TYR A 1 96 ? -11.391 2.867 5.020 1.00 90.31 96 TYR A N 1
ATOM 764 C CA . TYR A 1 96 ? -11.625 1.982 6.162 1.00 90.31 96 TYR A CA 1
ATOM 765 C C . TYR A 1 96 ? -13.112 1.712 6.392 1.00 90.31 96 TYR A C 1
ATOM 767 O O . TYR A 1 96 ? -13.516 0.556 6.464 1.00 90.31 96 TYR A O 1
ATOM 775 N N . SER A 1 97 ? -13.944 2.756 6.381 1.00 88.06 97 SER A N 1
ATOM 776 C CA . SER A 1 97 ? -15.404 2.625 6.531 1.00 88.06 97 SER A CA 1
ATOM 777 C C . SER A 1 97 ? -16.039 1.789 5.412 1.00 88.06 97 SER A C 1
ATOM 779 O O . SER A 1 97 ? -17.085 1.178 5.601 1.00 88.06 97 SER A O 1
ATOM 781 N N . ASN A 1 98 ? -15.393 1.737 4.244 1.00 88.44 98 ASN A N 1
ATOM 782 C CA . ASN A 1 98 ? -15.792 0.903 3.110 1.00 88.44 98 ASN A CA 1
ATOM 783 C C . ASN A 1 98 ? -15.245 -0.540 3.177 1.00 88.44 98 ASN A C 1
ATOM 785 O O . ASN A 1 98 ? -15.396 -1.279 2.204 1.00 88.44 98 ASN A O 1
ATOM 789 N N . GLY A 1 99 ? -14.565 -0.935 4.260 1.00 88.44 99 GLY A N 1
ATOM 790 C CA . GLY A 1 99 ? -13.997 -2.277 4.424 1.00 88.44 99 GLY A CA 1
ATOM 791 C C . GLY A 1 99 ? -12.869 -2.592 3.438 1.00 88.44 99 GLY A C 1
ATOM 792 O O . GLY A 1 99 ? -12.712 -3.736 3.013 1.00 88.44 99 GLY A O 1
ATOM 793 N N . ARG A 1 100 ? -12.111 -1.577 3.001 1.00 90.50 100 ARG A N 1
ATOM 794 C CA . ARG A 1 100 ? -11.074 -1.755 1.970 1.00 90.50 100 ARG A CA 1
ATOM 795 C C . ARG A 1 100 ? -9.723 -2.192 2.518 1.00 90.50 100 ARG A C 1
ATOM 797 O O . ARG A 1 100 ? -8.895 -2.625 1.726 1.00 90.50 100 ARG A O 1
ATOM 804 N N . PHE A 1 101 ? -9.486 -2.115 3.8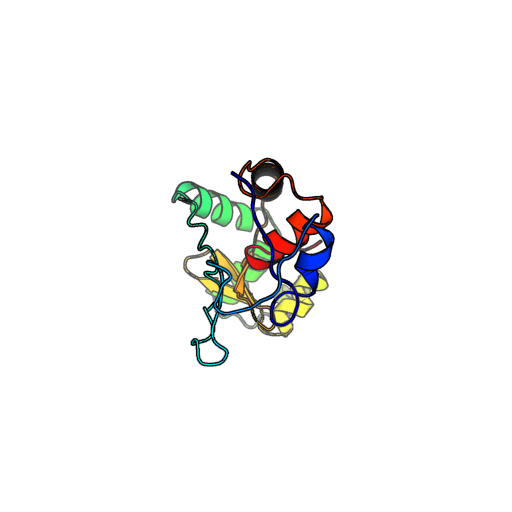22 1.00 92.31 101 PHE A N 1
ATOM 805 C CA . PHE A 1 101 ? -8.203 -2.504 4.408 1.00 92.31 101 PHE A CA 1
ATOM 806 C C . PHE A 1 101 ? -8.227 -3.920 4.970 1.00 92.31 101 PHE A C 1
ATOM 808 O O . PHE A 1 101 ? -9.206 -4.335 5.583 1.00 92.31 101 PHE A O 1
ATOM 815 N N . HIS A 1 102 ? -7.130 -4.640 4.756 1.00 90.88 102 HIS A N 1
ATOM 816 C CA . HIS A 1 102 ? -6.888 -5.972 5.297 1.00 90.88 102 HIS A CA 1
ATOM 817 C C . HIS A 1 102 ? -5.477 -6.018 5.873 1.00 90.88 102 HIS A C 1
ATOM 819 O O . HIS A 1 102 ? -4.571 -5.388 5.329 1.00 90.88 102 HIS A O 1
ATOM 825 N N . LEU A 1 103 ? -5.286 -6.778 6.946 1.00 91.12 103 LEU A N 1
ATOM 826 C CA . LEU A 1 103 ? -3.980 -6.995 7.554 1.00 91.12 103 LEU A CA 1
ATOM 827 C C . LEU A 1 103 ? -3.607 -8.470 7.398 1.00 91.12 103 LEU A C 1
ATOM 829 O O . LEU A 1 103 ? -4.341 -9.344 7.852 1.00 91.12 103 LEU A O 1
ATOM 833 N N . PHE A 1 104 ? -2.471 -8.745 6.761 1.00 88.00 104 PHE A N 1
ATOM 834 C CA . PHE A 1 104 ? -1.939 -10.099 6.605 1.00 88.00 104 PHE A CA 1
ATOM 835 C C . PHE A 1 104 ? -0.467 -10.114 6.997 1.00 88.00 104 PHE A C 1
ATOM 837 O O . PHE A 1 104 ? 0.333 -9.388 6.415 1.00 88.00 104 PHE A O 1
ATOM 844 N N . ASN A 1 105 ? -0.098 -10.941 7.980 1.00 87.38 105 ASN A N 1
ATOM 845 C CA . ASN A 1 105 ? 1.274 -11.045 8.500 1.00 87.38 105 ASN A CA 1
ATOM 846 C C . ASN A 1 105 ? 1.887 -9.680 8.884 1.00 87.38 105 ASN A C 1
ATOM 848 O O . ASN A 1 105 ? 3.055 -9.407 8.605 1.00 87.38 105 ASN A O 1
ATOM 852 N N . GLY A 1 106 ? 1.075 -8.798 9.474 1.00 87.38 106 GLY A N 1
ATOM 853 C CA . GLY A 1 106 ? 1.487 -7.441 9.843 1.00 87.38 106 GLY A CA 1
ATOM 854 C C . GLY A 1 106 ? 1.622 -6.463 8.669 1.00 87.38 106 GLY A C 1
ATOM 855 O O . GLY A 1 106 ? 1.991 -5.320 8.900 1.00 87.38 106 GLY A O 1
ATOM 856 N N . ILE A 1 107 ? 1.310 -6.878 7.437 1.00 91.19 107 ILE A N 1
ATOM 857 C CA . ILE A 1 107 ? 1.314 -6.034 6.237 1.00 91.19 107 ILE A CA 1
ATOM 858 C C . ILE A 1 107 ? -0.101 -5.556 5.918 1.00 91.19 107 ILE A C 1
ATOM 860 O O . ILE A 1 107 ? -1.035 -6.363 5.859 1.00 91.19 107 ILE A O 1
ATOM 864 N N . LEU A 1 108 ? -0.256 -4.249 5.694 1.00 92.75 108 LEU A N 1
ATOM 865 C CA . LEU A 1 108 ? -1.524 -3.654 5.296 1.00 92.75 108 LEU A CA 1
ATOM 866 C C . LEU A 1 108 ? -1.727 -3.788 3.787 1.00 92.75 108 LEU A C 1
ATOM 868 O O . LEU A 1 108 ? -0.847 -3.490 2.982 1.00 92.75 108 LEU A O 1
ATOM 872 N N . TYR A 1 109 ? -2.935 -4.178 3.406 1.00 92.00 109 TYR A N 1
ATOM 873 C CA . TYR A 1 109 ? -3.378 -4.255 2.024 1.00 92.00 109 TYR A CA 1
ATOM 874 C C . TYR A 1 109 ? -4.621 -3.402 1.826 1.00 92.00 109 TYR A C 1
ATOM 876 O O . TYR A 1 109 ? -5.552 -3.439 2.633 1.00 92.00 109 TYR A O 1
ATOM 884 N N . HIS A 1 110 ? -4.653 -2.660 0.725 1.00 91.50 110 HIS A N 1
ATOM 885 C CA . HIS A 1 110 ? -5.796 -1.871 0.306 1.00 91.50 110 HIS A CA 1
ATOM 886 C C . HIS A 1 110 ? -6.470 -2.520 -0.903 1.00 91.50 110 HIS A C 1
ATOM 888 O O . HIS A 1 110 ? -5.860 -2.785 -1.941 1.00 91.50 110 HIS A O 1
ATOM 894 N N . A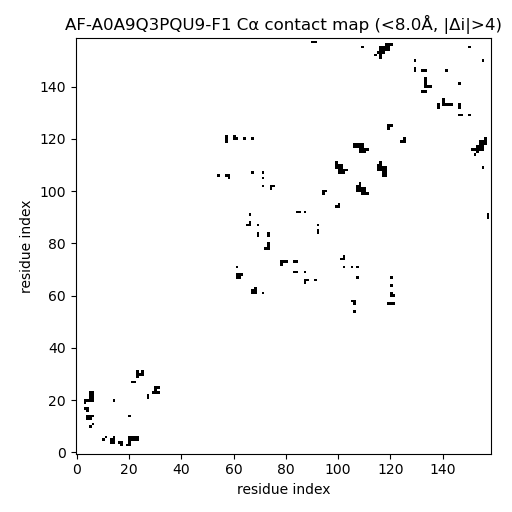RG A 1 111 ? -7.772 -2.753 -0.775 1.00 88.44 111 ARG A N 1
ATOM 895 C CA . ARG A 1 111 ? -8.621 -3.336 -1.803 1.00 88.44 111 ARG A CA 1
ATOM 896 C C . ARG A 1 111 ? -9.307 -2.242 -2.611 1.00 88.44 111 ARG A C 1
ATOM 898 O O . ARG A 1 111 ? -10.137 -1.487 -2.105 1.00 88.44 111 ARG A O 1
ATOM 905 N N . SER A 1 112 ? -9.019 -2.218 -3.905 1.00 81.38 112 SER A N 1
ATOM 906 C CA . SER A 1 112 ? -9.821 -1.521 -4.908 1.00 81.38 112 SER A CA 1
ATOM 907 C C . SER A 1 112 ? -10.864 -2.472 -5.520 1.00 81.38 112 SER A C 1
ATOM 909 O O . SER A 1 112 ? -10.972 -3.638 -5.141 1.00 81.38 112 SER A O 1
ATOM 911 N N . LYS A 1 113 ? -11.665 -1.990 -6.478 1.00 75.38 113 LYS A N 1
ATOM 912 C CA . LYS A 1 113 ? -12.743 -2.779 -7.112 1.00 75.38 113 LYS A CA 1
ATOM 913 C C . LYS A 1 113 ? -12.254 -4.103 -7.715 1.00 75.38 113 LYS A C 1
ATOM 915 O O . LYS A 1 113 ? -12.981 -5.090 -7.651 1.00 75.38 113 LYS A O 1
ATOM 920 N N . HIS A 1 114 ? -11.045 -4.122 -8.275 1.00 75.25 114 HIS A N 1
ATOM 921 C CA . HIS A 1 114 ? -10.505 -5.270 -9.018 1.00 75.25 11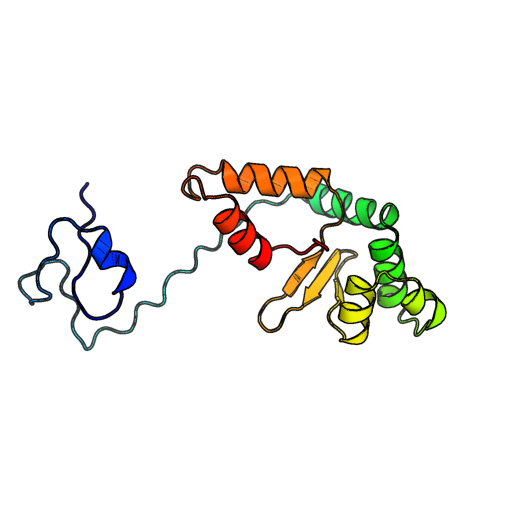4 HIS A CA 1
ATOM 922 C C . HIS A 1 114 ? -9.106 -5.705 -8.566 1.00 75.25 114 HIS A C 1
ATOM 924 O O . HIS A 1 114 ? -8.580 -6.675 -9.099 1.00 75.25 114 HIS A O 1
ATOM 930 N N . THR A 1 115 ? -8.504 -5.013 -7.597 1.00 79.56 115 THR A N 1
ATOM 931 C CA . THR A 1 115 ? -7.123 -5.257 -7.164 1.00 79.56 115 THR A CA 1
ATOM 932 C C . THR A 1 115 ? -7.003 -5.190 -5.648 1.00 79.56 115 THR A C 1
ATOM 934 O O . THR A 1 115 ? -7.772 -4.497 -4.977 1.00 79.56 115 THR A O 1
ATOM 937 N N . CYS A 1 116 ? -6.039 -5.929 -5.111 1.00 85.25 116 CYS A N 1
ATOM 938 C CA . CYS A 1 116 ? -5.616 -5.858 -3.721 1.00 85.25 116 CYS A CA 1
ATOM 939 C C . CYS A 1 116 ? -4.119 -5.571 -3.739 1.00 85.25 116 CYS A C 1
ATOM 941 O O . CYS A 1 116 ? -3.365 -6.347 -4.320 1.00 85.25 116 CYS A O 1
ATOM 943 N N . VAL A 1 117 ? -3.721 -4.434 -3.180 1.00 88.25 117 VAL A N 1
ATOM 944 C CA . VAL A 1 117 ? -2.365 -3.891 -3.313 1.00 88.25 117 VAL A CA 1
ATOM 945 C C . VAL A 1 117 ? -1.785 -3.580 -1.945 1.00 88.25 117 VAL A C 1
ATOM 947 O O . VAL A 1 117 ? -2.531 -3.271 -1.014 1.00 88.25 117 VAL A O 1
ATOM 950 N N . MET A 1 118 ? -0.465 -3.683 -1.813 1.00 89.50 118 MET A N 1
ATOM 951 C CA . MET A 1 118 ? 0.226 -3.401 -0.555 1.00 89.50 118 MET A CA 1
ATOM 952 C C . MET A 1 118 ? 0.149 -1.905 -0.233 1.00 89.50 118 MET A C 1
ATOM 954 O O . MET A 1 118 ? 0.302 -1.064 -1.119 1.00 89.50 118 MET A O 1
ATOM 958 N N . VAL A 1 119 ? -0.098 -1.570 1.030 1.00 91.81 119 VAL A N 1
ATOM 959 C CA . VAL A 1 119 ? -0.049 -0.190 1.517 1.00 91.81 119 VAL A CA 1
ATOM 960 C C . VAL A 1 119 ? 1.389 0.151 1.872 1.00 91.81 119 VAL A C 1
ATOM 962 O O . VAL A 1 119 ? 1.977 -0.532 2.708 1.00 91.81 119 VAL A O 1
ATOM 965 N N . LEU A 1 120 ? 1.919 1.206 1.255 1.00 90.88 120 LEU A N 1
ATOM 966 C CA . LEU A 1 120 ? 3.251 1.730 1.542 1.00 90.88 120 LEU A CA 1
ATOM 967 C C . LEU A 1 120 ? 3.149 3.024 2.348 1.00 90.88 120 LEU A C 1
ATOM 969 O O . LEU A 1 120 ? 2.416 3.937 1.959 1.00 90.88 120 LEU A O 1
ATOM 973 N N . CYS A 1 121 ? 3.903 3.125 3.441 1.00 90.06 121 CYS A N 1
ATOM 974 C CA . CYS A 1 121 ? 3.951 4.335 4.271 1.00 90.06 121 CYS A CA 1
ATOM 975 C C . CYS A 1 121 ? 5.342 5.005 4.223 1.00 90.06 121 CYS A C 1
ATOM 977 O O . CYS A 1 121 ? 5.448 6.233 4.316 1.00 90.06 121 CYS A O 1
ATOM 979 N N . SER A 1 122 ? 6.422 4.243 4.002 1.00 88.38 122 SER A N 1
ATOM 980 C CA . SER A 1 122 ? 7.784 4.791 3.920 1.00 88.38 122 SER A CA 1
ATOM 981 C C . SER A 1 122 ? 8.016 5.594 2.635 1.00 88.38 122 SER A C 1
ATOM 983 O O . SER A 1 122 ? 8.048 5.052 1.532 1.00 88.38 122 SER A O 1
ATOM 985 N N . ARG A 1 123 ? 8.271 6.904 2.768 1.00 87.56 123 ARG A N 1
ATOM 986 C CA . ARG A 1 123 ? 8.634 7.769 1.626 1.00 87.56 123 ARG A CA 1
ATOM 987 C C . ARG A 1 123 ? 9.931 7.344 0.946 1.00 87.56 123 ARG A C 1
ATOM 989 O O . ARG A 1 123 ? 10.062 7.544 -0.254 1.00 87.56 123 ARG A O 1
ATOM 996 N N . ILE A 1 124 ? 10.868 6.773 1.702 1.00 86.69 124 ILE A N 1
ATOM 997 C CA . ILE A 1 124 ? 12.127 6.267 1.150 1.00 86.69 124 ILE A CA 1
ATOM 998 C C . ILE A 1 124 ? 11.819 5.091 0.224 1.00 86.69 124 ILE A C 1
ATOM 1000 O O . ILE A 1 124 ? 12.177 5.151 -0.945 1.00 86.69 124 ILE A O 1
ATOM 1004 N N . LEU A 1 125 ? 11.063 4.096 0.705 1.00 84.50 125 LEU A N 1
ATOM 1005 C CA . LEU A 1 125 ? 10.678 2.930 -0.097 1.00 84.50 125 LEU A CA 1
ATOM 1006 C C . LEU A 1 125 ? 9.824 3.318 -1.307 1.00 84.50 125 LEU A C 1
ATOM 1008 O O . LEU A 1 125 ? 10.088 2.849 -2.409 1.00 84.50 125 LEU A O 1
ATOM 1012 N N . ILE A 1 126 ? 8.855 4.223 -1.135 1.00 87.56 126 ILE A N 1
ATOM 1013 C CA . ILE A 1 126 ? 8.035 4.734 -2.245 1.00 87.56 126 ILE A CA 1
ATOM 1014 C C . ILE A 1 126 ? 8.924 5.372 -3.321 1.00 87.56 126 ILE A C 1
ATOM 1016 O O . ILE A 1 126 ? 8.766 5.068 -4.500 1.00 87.56 126 ILE A O 1
ATOM 1020 N N . ASN A 1 127 ? 9.873 6.226 -2.932 1.00 86.06 127 ASN A N 1
ATOM 1021 C CA . ASN A 1 127 ? 10.767 6.886 -3.882 1.00 86.06 127 ASN A CA 1
ATOM 1022 C C . ASN A 1 127 ? 11.712 5.897 -4.571 1.00 86.06 127 ASN A C 1
ATOM 1024 O O . ASN A 1 127 ? 11.944 6.036 -5.769 1.00 86.06 127 ASN A O 1
ATOM 1028 N N . THR A 1 128 ? 12.227 4.901 -3.847 1.00 83.62 128 THR A N 1
ATOM 1029 C CA . THR A 1 128 ? 13.056 3.836 -4.427 1.00 83.62 128 THR A CA 1
ATOM 1030 C C . THR A 1 128 ? 12.268 3.043 -5.464 1.00 83.62 128 THR A C 1
ATOM 1032 O O . THR A 1 128 ? 12.734 2.906 -6.588 1.00 83.62 128 THR A O 1
ATOM 1035 N N . ILE A 1 129 ? 11.042 2.615 -5.143 1.00 81.88 129 ILE A N 1
ATOM 1036 C CA . ILE A 1 129 ? 10.182 1.873 -6.080 1.00 81.88 129 ILE A CA 1
ATOM 1037 C C . ILE A 1 129 ? 9.861 2.715 -7.319 1.00 81.88 129 ILE A C 1
ATOM 1039 O O . ILE A 1 129 ? 9.902 2.203 -8.437 1.00 81.88 129 ILE A O 1
ATOM 1043 N N . LEU A 1 130 ? 9.556 4.004 -7.137 1.00 81.38 130 LEU A N 1
ATOM 1044 C CA . LEU A 1 130 ? 9.290 4.927 -8.243 1.00 81.38 130 LEU A CA 1
ATOM 1045 C C . LEU A 1 130 ? 10.509 5.091 -9.154 1.00 81.38 130 LEU A C 1
ATOM 1047 O O . LEU A 1 130 ? 10.362 5.053 -10.376 1.00 81.38 130 LEU A O 1
ATOM 1051 N N . LEU A 1 131 ? 11.695 5.265 -8.565 1.00 80.38 131 LEU A N 1
ATOM 1052 C CA . LEU A 1 131 ? 12.944 5.418 -9.303 1.00 80.38 131 LEU A CA 1
ATOM 1053 C C . LEU A 1 131 ? 13.285 4.140 -10.069 1.00 80.38 131 LEU A C 1
ATOM 1055 O O . LEU A 1 131 ? 13.525 4.201 -11.270 1.00 80.38 131 LEU A O 1
ATOM 1059 N N . GLU A 1 132 ? 13.242 2.989 -9.396 1.00 77.06 132 GLU A N 1
ATOM 1060 C CA . GLU A 1 132 ? 13.531 1.693 -10.006 1.00 77.06 132 GLU A CA 1
ATOM 1061 C C . GLU A 1 132 ? 12.585 1.407 -11.173 1.00 77.06 132 GLU A C 1
ATOM 1063 O O . GLU A 1 132 ? 13.056 1.095 -12.261 1.00 77.06 132 GLU A O 1
ATOM 1068 N N . HIS A 1 133 ? 11.271 1.596 -11.006 1.00 74.88 133 HIS A N 1
ATOM 1069 C CA . HIS A 1 133 ? 10.314 1.386 -12.100 1.00 74.88 133 HIS A CA 1
ATOM 1070 C C . HIS A 1 133 ? 10.525 2.342 -13.281 1.00 74.88 133 HIS A C 1
ATOM 1072 O O . HIS A 1 133 ? 10.324 1.950 -14.434 1.00 74.88 133 HIS A O 1
ATOM 1078 N N . HIS A 1 134 ? 10.901 3.594 -13.012 1.00 70.31 134 HIS A N 1
ATOM 1079 C CA . HIS A 1 134 ? 11.144 4.587 -14.057 1.00 70.31 134 HIS A CA 1
ATOM 1080 C C . HIS A 1 134 ? 12.458 4.325 -14.816 1.00 70.31 134 HIS A C 1
ATOM 1082 O O . HIS A 1 134 ? 12.527 4.549 -16.026 1.00 70.31 134 HIS A O 1
ATOM 1088 N N . GLU A 1 135 ? 13.501 3.858 -14.126 1.00 67.38 135 GLU A N 1
ATOM 1089 C CA . GLU A 1 135 ? 14.824 3.589 -14.708 1.00 67.38 135 GLU A CA 1
ATOM 1090 C C . GLU A 1 135 ? 14.979 2.167 -15.272 1.00 67.38 135 GLU A C 1
ATOM 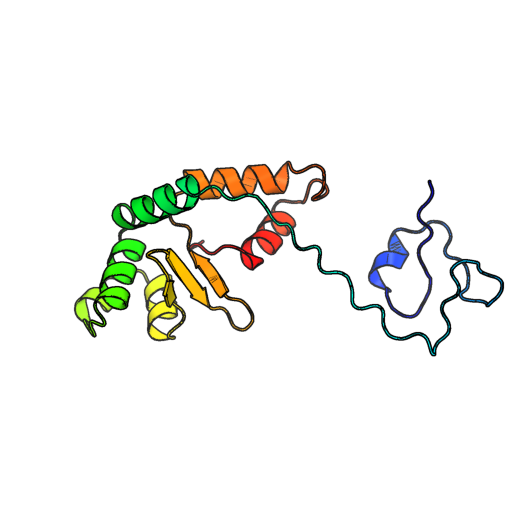1092 O O . GLU A 1 135 ? 15.934 1.902 -16.012 1.00 67.38 135 GLU A O 1
ATOM 1097 N N . GLU A 1 136 ? 14.057 1.249 -14.964 1.00 65.81 136 GLU A N 1
ATOM 1098 C CA . GLU A 1 136 ? 14.131 -0.138 -15.414 1.00 65.81 136 GLU A CA 1
ATOM 1099 C C . GLU A 1 136 ? 14.167 -0.225 -16.947 1.00 65.81 136 GLU A C 1
ATOM 1101 O O . GLU A 1 136 ? 13.247 0.155 -17.672 1.00 65.81 136 GLU A O 1
ATOM 1106 N N . THR A 1 137 ? 15.255 -0.785 -17.477 1.00 54.53 137 THR A N 1
ATOM 1107 C CA . THR A 1 137 ? 15.499 -0.833 -18.927 1.00 54.53 137 THR A CA 1
ATOM 1108 C C . THR A 1 137 ? 14.454 -1.681 -19.668 1.00 54.53 137 THR A C 1
ATOM 1110 O O . THR A 1 137 ? 14.249 -1.503 -20.868 1.00 54.53 137 THR A O 1
ATOM 1113 N N . TYR A 1 138 ? 13.769 -2.580 -18.951 1.00 54.56 138 TYR A N 1
ATOM 1114 C CA . TYR A 1 138 ? 12.687 -3.421 -19.465 1.00 54.56 138 TYR A CA 1
ATOM 1115 C C . TYR A 1 138 ? 11.300 -2.763 -19.399 1.00 54.56 138 TYR A C 1
ATOM 1117 O O . TYR A 1 138 ? 10.419 -3.183 -20.149 1.00 54.56 138 TYR A O 1
ATOM 1125 N N . SER A 1 139 ? 11.098 -1.735 -18.562 1.00 56.47 139 SER A N 1
ATOM 1126 C CA . SER A 1 139 ? 9.828 -0.992 -18.490 1.00 56.47 139 SER A CA 1
ATOM 1127 C C . SER A 1 139 ? 9.688 0.024 -19.632 1.00 56.47 139 SER A C 1
ATOM 1129 O O . SER A 1 139 ? 8.580 0.443 -19.963 1.00 56.47 139 SER A O 1
ATOM 1131 N N . GLY A 1 140 ? 10.796 0.347 -20.311 1.00 55.72 140 GLY A N 1
ATOM 1132 C CA . GLY A 1 140 ? 10.812 1.141 -21.539 1.00 55.72 140 GLY A CA 1
ATOM 1133 C C . GLY A 1 140 ? 10.963 2.648 -21.330 1.00 55.72 140 GLY A C 1
ATOM 1134 O O . GLY A 1 140 ? 10.556 3.393 -22.218 1.00 55.72 140 GLY A O 1
ATOM 1135 N N . TYR A 1 141 ? 11.550 3.093 -20.208 1.00 56.78 141 TYR A N 1
ATOM 1136 C CA . TYR A 1 141 ? 11.639 4.514 -19.823 1.00 56.78 141 TYR A CA 1
ATOM 1137 C C . TYR A 1 141 ? 10.262 5.183 -19.870 1.00 56.78 141 TYR A C 1
ATOM 1139 O O . TYR A 1 141 ? 9.965 6.028 -20.719 1.00 56.78 141 TYR A O 1
ATOM 1147 N N . LEU A 1 142 ? 9.389 4.729 -18.975 1.00 62.41 142 LEU A N 1
ATOM 1148 C CA . LEU A 1 142 ? 8.013 5.193 -18.884 1.00 62.41 142 LEU A CA 1
ATOM 1149 C C . LEU A 1 142 ? 7.952 6.679 -18.512 1.00 62.41 142 LEU A C 1
ATOM 1151 O O . LEU A 1 142 ? 8.725 7.159 -17.687 1.00 62.41 142 LEU A O 1
ATOM 1155 N N . SER A 1 143 ? 6.994 7.408 -19.096 1.00 73.50 143 SER A N 1
ATOM 1156 C CA . SER A 1 143 ? 6.648 8.745 -18.605 1.00 73.50 143 SER A CA 1
ATOM 1157 C C . SER A 1 143 ? 6.182 8.671 -17.147 1.00 73.50 143 SER A C 1
ATOM 1159 O O . SER A 1 143 ? 5.665 7.641 -16.715 1.00 73.50 143 SER A O 1
ATOM 1161 N N . GLU A 1 144 ? 6.301 9.775 -16.405 1.00 75.62 144 GLU A N 1
ATOM 1162 C CA . GLU A 1 144 ? 5.852 9.874 -15.006 1.00 75.62 144 GLU A CA 1
ATOM 1163 C C . GLU A 1 144 ? 4.422 9.336 -14.810 1.00 75.62 144 GLU A C 1
ATOM 1165 O O . GLU A 1 144 ? 4.180 8.499 -13.938 1.00 75.62 144 GLU A O 1
ATOM 1170 N N . ASP A 1 145 ? 3.497 9.725 -15.693 1.00 77.00 145 ASP A N 1
ATOM 1171 C CA . ASP A 1 145 ? 2.108 9.258 -15.669 1.00 77.00 145 ASP A CA 1
ATOM 1172 C C . ASP A 1 145 ? 1.993 7.736 -15.847 1.00 77.00 145 ASP A C 1
ATOM 1174 O O . ASP A 1 145 ? 1.256 7.072 -15.115 1.00 77.00 145 ASP A O 1
ATOM 1178 N N . SER A 1 146 ? 2.760 7.164 -16.780 1.00 73.94 146 SER A N 1
ATOM 1179 C CA . SER A 1 146 ? 2.723 5.726 -17.080 1.00 73.94 146 SER A CA 1
ATOM 1180 C C . SER A 1 146 ? 3.315 4.892 -15.938 1.00 73.94 146 SER A C 1
ATOM 1182 O O . SER A 1 146 ? 2.794 3.825 -15.597 1.00 73.94 146 SER A O 1
ATOM 1184 N N . THR A 1 147 ? 4.375 5.395 -15.300 1.00 76.44 147 THR A N 1
ATOM 1185 C CA . THR A 1 147 ? 4.974 4.792 -14.102 1.00 76.44 147 THR A CA 1
ATOM 1186 C C . THR A 1 147 ? 3.974 4.779 -12.949 1.00 76.44 147 THR A C 1
ATOM 1188 O O . THR A 1 147 ? 3.762 3.745 -12.313 1.00 76.44 147 THR A O 1
ATOM 1191 N N . MET A 1 148 ? 3.280 5.897 -12.724 1.00 78.62 148 MET A N 1
ATOM 1192 C CA . MET A 1 148 ? 2.273 6.005 -11.670 1.00 78.62 148 MET A CA 1
ATOM 1193 C C . MET A 1 148 ? 1.061 5.100 -11.906 1.00 78.62 148 MET A C 1
ATOM 1195 O O . MET A 1 148 ? 0.550 4.509 -10.954 1.00 78.62 148 MET A O 1
ATOM 1199 N N . GLU A 1 149 ? 0.580 4.969 -13.144 1.00 79.38 149 GLU A N 1
ATOM 1200 C CA . GLU A 1 149 ? -0.505 4.033 -13.468 1.00 79.38 149 GLU A CA 1
ATOM 1201 C C . GLU A 1 149 ? -0.107 2.578 -13.217 1.00 79.38 149 GLU A C 1
ATOM 1203 O O . GLU A 1 149 ? -0.892 1.818 -12.648 1.00 79.38 149 GLU A O 1
ATOM 1208 N N . THR A 1 150 ? 1.126 2.212 -13.566 1.00 77.00 150 THR A N 1
ATOM 1209 C CA . THR A 1 150 ? 1.642 0.856 -13.359 1.00 77.00 150 THR A CA 1
ATOM 1210 C C . THR A 1 150 ? 1.786 0.543 -11.872 1.00 77.00 150 THR A C 1
ATOM 1212 O O . THR A 1 150 ? 1.262 -0.466 -11.403 1.00 77.00 150 THR A O 1
ATOM 1215 N N . ILE A 1 151 ? 2.401 1.430 -11.086 1.00 81.56 151 ILE A N 1
ATOM 1216 C CA . ILE A 1 151 ? 2.625 1.178 -9.655 1.00 81.56 151 ILE A CA 1
ATOM 1217 C C . ILE A 1 151 ? 1.307 1.109 -8.878 1.00 81.56 151 ILE A C 1
ATOM 1219 O O . ILE A 1 151 ? 1.183 0.286 -7.972 1.00 81.56 151 ILE A O 1
ATOM 1223 N N . LYS A 1 152 ? 0.277 1.869 -9.278 1.00 82.31 152 LYS A N 1
ATOM 1224 C CA . LYS A 1 152 ? -1.076 1.771 -8.691 1.00 82.31 152 LYS A CA 1
ATOM 1225 C C . LYS A 1 152 ? -1.692 0.370 -8.792 1.00 82.31 152 LYS A C 1
ATOM 1227 O O . LYS A 1 152 ? -2.654 0.080 -8.078 1.00 82.31 152 LYS A O 1
ATOM 1232 N N . THR A 1 153 ? -1.182 -0.493 -9.672 1.00 79.25 153 THR A N 1
ATOM 1233 C CA . THR A 1 153 ? -1.623 -1.893 -9.761 1.00 79.25 153 THR A CA 1
ATOM 1234 C C . THR A 1 153 ? -0.986 -2.805 -8.711 1.00 79.25 153 THR A C 1
ATOM 1236 O O . THR A 1 153 ? -1.552 -3.863 -8.441 1.00 79.25 153 THR A O 1
ATOM 1239 N N . CYS A 1 154 ? 0.112 -2.380 -8.075 1.00 79.56 154 CYS A N 1
ATOM 1240 C CA . CYS A 1 154 ? 0.900 -3.178 -7.128 1.00 79.56 154 CYS A CA 1
ATOM 1241 C C . CYS A 1 154 ? 0.928 -2.590 -5.707 1.00 79.56 154 CYS A C 1
ATOM 1243 O O . CYS A 1 154 ? 0.88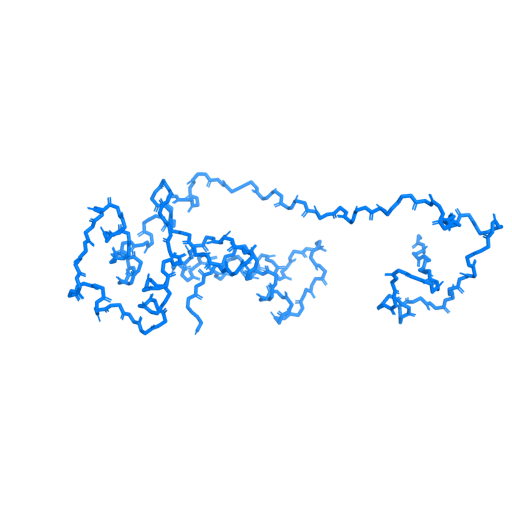1 -3.338 -4.728 1.00 79.56 154 CYS A O 1
ATOM 1245 N N . ALA A 1 155 ? 0.965 -1.262 -5.585 1.00 86.44 155 ALA A N 1
ATOM 1246 C CA . ALA A 1 155 ? 1.098 -0.551 -4.320 1.00 86.44 155 ALA A CA 1
ATOM 1247 C C . ALA A 1 155 ? 0.106 0.615 -4.201 1.00 86.44 155 ALA A C 1
ATOM 1249 O O . ALA A 1 155 ? -0.387 1.159 -5.192 1.00 86.44 155 ALA A O 1
ATOM 1250 N N . TRP A 1 156 ? -0.193 1.002 -2.964 1.00 90.88 156 TRP A N 1
ATOM 1251 C CA . TRP A 1 156 ? -1.094 2.101 -2.646 1.00 90.88 156 TRP A CA 1
ATOM 1252 C C . TRP A 1 156 ? -0.549 2.958 -1.507 1.00 90.88 156 TRP A C 1
ATOM 1254 O O . TRP A 1 156 ? -0.062 2.448 -0.503 1.00 90.88 156 TRP A O 1
ATOM 1264 N N . TRP A 1 157 ? -0.695 4.269 -1.649 1.00 89.38 157 TRP A N 1
ATOM 1265 C CA . TRP A 1 157 ? -0.486 5.259 -0.599 1.00 89.38 157 TRP A CA 1
ATOM 1266 C C . TRP A 1 157 ? -1.424 6.449 -0.858 1.00 89.38 157 TRP A C 1
ATOM 1268 O O . TRP A 1 157 ? -1.863 6.648 -1.998 1.00 89.38 157 TRP A O 1
ATOM 1278 N N . PRO A 1 158 ? -1.773 7.244 0.166 1.00 83.31 158 PRO A N 1
ATOM 1279 C CA . PRO A 1 158 ? -2.523 8.480 -0.029 1.00 83.31 158 PRO A CA 1
ATOM 1280 C C . PRO A 1 158 ? -1.669 9.493 -0.813 1.00 83.31 158 PRO A C 1
ATOM 1282 O O . PRO A 1 158 ? -0.566 9.855 -0.394 1.00 83.31 158 PRO A O 1
ATOM 1285 N N . SER A 1 159 ? -2.179 9.926 -1.966 1.00 64.75 159 SER A N 1
ATOM 1286 C CA . SER A 1 159 ? -1.631 11.015 -2.788 1.00 64.75 159 SER A CA 1
ATOM 1287 C C . SER A 1 159 ? -2.250 12.353 -2.419 1.00 64.75 159 SER A C 1
ATOM 1289 O O . SER A 1 159 ? -3.503 12.376 -2.351 1.00 64.75 159 SER A O 1
#

Nearest PDB structures (foldseek):
  5gw0-assembly2_B  TM=3.985E-01  e=5.763E+00  Homo sapiens

Sequence (159 aa):
MTILNRDNNIHKNSNGFSIWALANTPYNPAYVSESAEPQIPAAGINITDVGADFFEEERESYNKDHNCHILTYLIDKYLEDTALANSLDYIWKTSYSNGRFHLFNGILYHRSKHTCVMVLCSRILINTILLEHHEETYSGYLSEDSTMETIKTCAWWPS

Foldseek 3Di:
DDDADAPDDDCPPCVVPHPDHDHQDPPPPPHDDPPDDPDDPPPDPPDDPDDPVNVVVQLVLLVVDLLSVLVLVCQVVVDPPPVSLVPHPPVSSVQVVVVQWDADPSWIWGDDPPAIATEGRDPVVVVVQLVCCCPPVVNPNDDSVRSVVVVVRHYDYDD

Secondary structure (DSSP, 8-state):
----PPPSSS-TTSGGG-SSPPP--TTSTT---TTSPP-------------HHHHHHHHHHHTTSHHHHHHHHHHHTT---HHHHHHS-HHHHHHHHTT-EEEETTEEEEE-SS-EEEE---HHHHHHHHHHHHH-TTTTS--HHHHHHHHTTTEE---

Organism: NCBI:txid1389203